Protein AF-A0A4P8RT48-F1 (afdb_monomer_lite)

Foldseek 3Di:
DVPVVLVVLQVVLVVLLVLLLQQLCVQLVVCCVVVVVSVVVVVCSVVPPPDDDDRDCSLVVLVVVLVVLVVVVVPDVVSVQVSVLSVQSSVCSVVVHDRPDPDSYSDDDDD

Radius of gyration: 14.49 Å; chains: 1; bounding box: 43×28×41 Å

Structure (mmCIF, N/CA/C/O backbone):
data_AF-A0A4P8RT48-F1
#
_entry.id   AF-A0A4P8RT48-F1
#
loop_
_atom_site.group_PDB
_atom_site.id
_atom_site.type_symbol
_atom_site.label_atom_id
_atom_site.label_alt_id
_atom_site.label_comp_id
_atom_site.label_asym_id
_atom_site.label_entity_id
_atom_site.label_seq_id
_atom_site.pdbx_PDB_ins_code
_atom_site.Cartn_x
_atom_site.Cartn_y
_atom_site.Cartn_z
_atom_site.occupancy
_atom_site.B_iso_or_equiv
_atom_site.auth_seq_id
_atom_site.auth_comp_id
_atom_site.auth_asym_id
_atom_site.auth_atom_id
_atom_site.pdbx_PDB_model_num
ATOM 1 N N . MET A 1 1 ? -25.331 9.357 21.384 1.00 57.66 1 MET A N 1
ATOM 2 C CA . MET A 1 1 ? -24.426 10.078 20.464 1.00 57.66 1 MET A CA 1
ATOM 3 C C . MET A 1 1 ? -23.114 9.333 20.210 1.00 57.66 1 MET A C 1
ATOM 5 O O . MET A 1 1 ? -22.870 8.994 19.070 1.00 57.66 1 MET A O 1
ATOM 9 N N . HIS A 1 2 ? -22.339 8.915 21.218 1.00 61.28 2 HIS A N 1
ATOM 10 C CA . HIS A 1 2 ? -20.984 8.349 21.009 1.00 61.28 2 HIS A CA 1
ATOM 11 C C . HIS A 1 2 ? -20.833 6.964 20.339 1.00 61.28 2 HIS A C 1
ATOM 13 O O . HIS A 1 2 ? -19.712 6.467 20.239 1.00 61.28 2 HIS A O 1
ATOM 19 N N . LYS A 1 3 ? -21.907 6.265 19.959 1.00 62.62 3 LYS A N 1
ATOM 20 C CA . LYS A 1 3 ? -21.793 4.945 19.297 1.00 62.62 3 LYS A CA 1
ATOM 21 C C . LYS A 1 3 ? -21.839 5.065 17.772 1.00 62.62 3 LYS A C 1
ATOM 23 O O . LYS A 1 3 ? -21.176 4.305 17.083 1.00 62.62 3 LYS A O 1
ATOM 28 N N . GLU A 1 4 ? -22.589 6.036 17.267 1.00 65.00 4 GLU A N 1
ATOM 29 C CA . GLU A 1 4 ? -22.835 6.234 15.836 1.00 65.00 4 GLU A CA 1
ATOM 30 C C . GLU A 1 4 ? -21.668 6.959 15.151 1.00 65.00 4 GLU A C 1
ATOM 32 O O . GLU A 1 4 ? -21.255 6.574 14.060 1.00 65.00 4 GLU A O 1
ATOM 37 N N . GLU A 1 5 ? -21.062 7.928 15.844 1.00 64.56 5 GLU A N 1
ATOM 38 C CA . GLU A 1 5 ? -19.833 8.614 15.414 1.00 64.56 5 GLU A CA 1
ATOM 39 C C . GLU A 1 5 ? -18.661 7.626 15.294 1.00 64.56 5 GLU A C 1
ATOM 41 O O . GLU A 1 5 ? -18.034 7.545 14.241 1.00 64.56 5 GLU A O 1
ATOM 46 N N . ARG A 1 6 ? -18.457 6.767 16.306 1.00 65.12 6 ARG A N 1
ATOM 47 C CA . ARG A 1 6 ? -17.404 5.734 16.282 1.00 65.12 6 ARG A CA 1
ATOM 48 C C . ARG A 1 6 ? -17.577 4.726 15.147 1.00 65.12 6 ARG A C 1
ATOM 50 O O . ARG A 1 6 ? -16.626 4.456 14.429 1.00 65.12 6 ARG A O 1
ATOM 57 N N . LEU A 1 7 ? -18.790 4.217 14.926 1.00 64.06 7 LEU A N 1
ATOM 58 C CA . LEU A 1 7 ? -19.059 3.309 13.800 1.00 64.06 7 LEU A CA 1
ATOM 59 C C . LEU A 1 7 ? -18.827 3.981 12.434 1.00 64.06 7 LEU A C 1
ATOM 61 O O . LEU A 1 7 ? -18.524 3.313 11.449 1.00 64.06 7 LEU A O 1
ATOM 65 N N . THR A 1 8 ? -18.983 5.303 12.352 1.00 69.81 8 THR A N 1
ATOM 66 C CA . THR A 1 8 ? -18.756 6.063 11.116 1.00 69.81 8 THR A CA 1
ATOM 67 C C . THR A 1 8 ? -17.263 6.256 10.849 1.00 69.81 8 THR A C 1
ATOM 69 O O . THR A 1 8 ? -16.802 5.994 9.737 1.00 69.81 8 THR A O 1
ATOM 72 N N . GLU A 1 9 ? -16.500 6.649 11.870 1.00 70.56 9 GLU A N 1
ATOM 73 C CA . GLU A 1 9 ? -15.040 6.802 11.804 1.00 70.56 9 GLU A CA 1
ATOM 74 C C . GLU A 1 9 ? -14.347 5.497 11.422 1.00 70.56 9 GLU A C 1
ATOM 76 O O . GLU A 1 9 ? -13.425 5.474 10.598 1.00 70.56 9 GLU A O 1
ATOM 81 N N . VAL A 1 10 ? -14.813 4.381 11.974 1.00 72.44 10 VAL A N 1
ATOM 82 C CA . VAL A 1 10 ? -14.145 3.121 11.711 1.00 72.44 10 VAL A CA 1
ATOM 83 C C . VAL A 1 10 ? -14.484 2.561 10.328 1.00 72.44 10 VAL A C 1
ATOM 85 O O . VAL A 1 10 ? -13.587 2.103 9.616 1.00 72.44 10 VAL A O 1
ATOM 88 N N . ARG A 1 11 ? -15.728 2.708 9.858 1.00 77.94 11 ARG A N 1
ATOM 89 C CA . ARG A 1 11 ? -16.066 2.430 8.451 1.00 77.94 11 ARG A CA 1
ATOM 90 C C . ARG A 1 11 ? -15.232 3.274 7.486 1.00 77.94 11 ARG A C 1
ATOM 92 O O . ARG A 1 11 ? -14.801 2.768 6.449 1.00 77.94 11 ARG A O 1
ATOM 99 N N . ALA A 1 12 ? -14.978 4.539 7.821 1.00 80.94 12 ALA A N 1
ATOM 100 C CA . ALA A 1 12 ? -14.115 5.407 7.023 1.00 80.94 12 ALA A CA 1
ATOM 101 C C . ALA A 1 12 ? -12.658 4.912 7.016 1.00 80.94 12 ALA A C 1
ATOM 103 O O . ALA A 1 12 ? -12.044 4.822 5.950 1.00 80.94 12 ALA A O 1
ATOM 104 N N . THR A 1 13 ? -12.132 4.519 8.177 1.00 85.06 13 THR A N 1
ATOM 105 C CA . THR A 1 13 ? -10.779 3.963 8.323 1.00 85.06 13 THR A CA 1
ATOM 106 C C . THR A 1 13 ? -10.612 2.669 7.530 1.00 85.06 13 THR A C 1
ATOM 108 O O . THR A 1 13 ? -9.662 2.549 6.757 1.00 85.06 13 THR A O 1
ATOM 111 N N .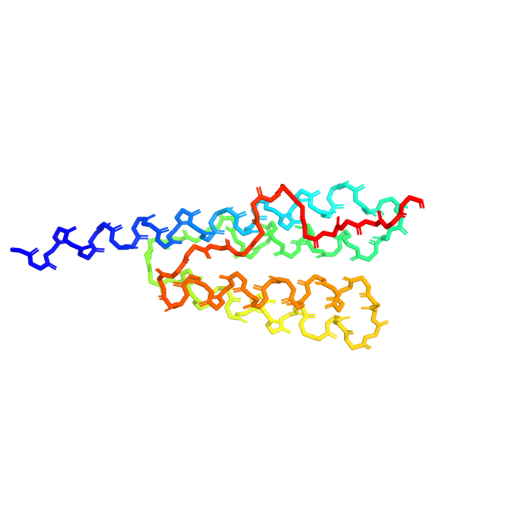 LYS A 1 14 ? -11.565 1.734 7.635 1.00 85.25 14 LYS A N 1
ATOM 112 C CA . LYS A 1 14 ? -11.563 0.476 6.873 1.00 85.25 14 LYS A CA 1
ATOM 113 C C . LYS A 1 14 ? -11.589 0.728 5.365 1.00 85.25 14 LYS A C 1
ATOM 115 O O . LYS A 1 14 ? -10.802 0.140 4.632 1.00 85.25 14 LYS A O 1
ATOM 120 N N . LYS A 1 15 ? -12.411 1.669 4.893 1.00 85.81 15 LYS A N 1
ATOM 121 C CA . LYS A 1 15 ? -12.451 2.035 3.468 1.00 85.81 15 LYS A CA 1
ATOM 122 C C . LYS A 1 15 ? -11.111 2.587 2.971 1.00 85.81 15 LYS A C 1
ATOM 124 O O . LYS A 1 15 ? -10.668 2.243 1.874 1.00 85.81 15 LYS A O 1
ATOM 129 N N . ARG A 1 16 ? -10.460 3.454 3.755 1.00 87.75 16 A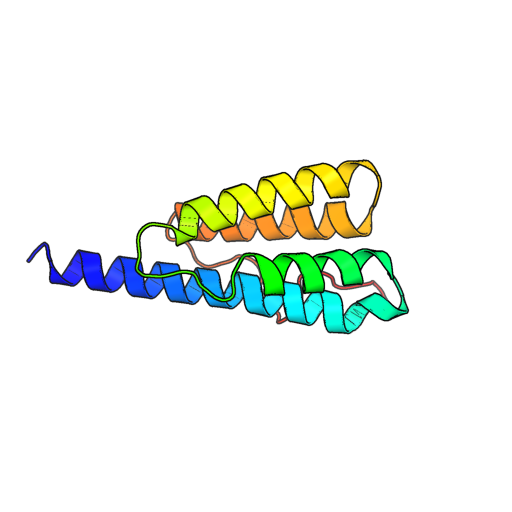RG A N 1
ATOM 130 C CA . ARG A 1 16 ? -9.126 3.983 3.420 1.00 87.75 16 ARG A CA 1
ATOM 131 C C . ARG A 1 16 ? -8.060 2.885 3.446 1.00 87.75 16 ARG A C 1
ATOM 133 O O . ARG A 1 16 ? -7.229 2.842 2.546 1.00 87.75 16 ARG A O 1
ATOM 140 N N . TYR A 1 17 ? -8.132 1.974 4.412 1.00 88.00 17 TYR A N 1
ATOM 141 C CA . TYR A 1 17 ? -7.305 0.773 4.466 1.00 88.00 17 TYR A CA 1
ATOM 142 C C . TYR A 1 17 ? -7.453 -0.069 3.187 1.00 88.00 17 TYR A C 1
ATOM 144 O O . TYR A 1 17 ? -6.463 -0.309 2.501 1.00 88.00 17 TYR A O 1
ATOM 152 N N . ASP A 1 18 ? -8.682 -0.419 2.798 1.00 86.94 18 ASP A N 1
ATOM 153 C CA . ASP A 1 18 ? -8.950 -1.220 1.594 1.00 86.94 18 ASP A CA 1
ATOM 154 C C . ASP A 1 18 ? -8.434 -0.524 0.326 1.00 86.94 18 ASP A C 1
ATOM 156 O O . ASP A 1 18 ? -7.909 -1.166 -0.581 1.00 86.94 18 ASP A O 1
ATOM 160 N N . THR A 1 19 ? -8.520 0.810 0.293 1.00 88.00 19 THR A N 1
ATOM 161 C CA . THR A 1 19 ? -7.999 1.631 -0.808 1.00 88.00 19 THR A CA 1
ATOM 162 C C . THR A 1 19 ? -6.476 1.521 -0.909 1.00 88.00 19 THR A C 1
ATOM 164 O O . THR A 1 19 ? -5.950 1.332 -2.003 1.00 88.00 19 THR A O 1
ATOM 167 N N . ILE A 1 20 ? -5.757 1.596 0.217 1.00 89.94 20 ILE A N 1
ATOM 168 C CA . ILE A 1 20 ? -4.295 1.436 0.267 1.00 89.94 20 ILE A CA 1
ATOM 169 C C . ILE A 1 20 ? -3.884 0.039 -0.218 1.00 89.94 20 ILE A C 1
ATOM 171 O O . ILE A 1 20 ? -2.995 -0.075 -1.065 1.00 89.94 20 ILE A O 1
ATOM 175 N N . ILE A 1 21 ? -4.555 -1.014 0.263 1.00 89.56 21 ILE A N 1
ATOM 176 C CA . ILE A 1 21 ? -4.266 -2.399 -0.139 1.00 89.56 21 ILE A CA 1
ATOM 177 C C . ILE A 1 21 ? -4.506 -2.596 -1.639 1.00 89.56 21 ILE A C 1
ATOM 179 O O . ILE A 1 21 ? -3.611 -3.064 -2.345 1.00 89.56 21 ILE A O 1
ATOM 183 N N . ALA A 1 22 ? -5.664 -2.171 -2.154 1.00 87.94 22 ALA A N 1
ATOM 184 C CA . ALA A 1 22 ? -5.979 -2.259 -3.579 1.00 87.94 22 ALA A CA 1
ATOM 185 C C . ALA A 1 22 ? -4.936 -1.529 -4.438 1.00 87.94 22 ALA A C 1
ATOM 187 O O . ALA A 1 22 ? -4.507 -2.028 -5.477 1.00 87.94 22 ALA A O 1
ATOM 188 N N . ARG A 1 23 ? -4.467 -0.367 -3.978 1.00 89.38 23 ARG A N 1
ATOM 189 C CA . ARG A 1 23 ? -3.474 0.427 -4.701 1.00 89.38 23 ARG A CA 1
ATOM 190 C C . ARG A 1 23 ? -2.094 -0.231 -4.724 1.00 89.38 23 ARG A C 1
ATOM 192 O O . ARG A 1 23 ? -1.396 -0.163 -5.740 1.00 89.38 23 ARG A O 1
ATOM 199 N N . LEU A 1 24 ? -1.687 -0.895 -3.642 1.00 90.38 24 LEU A N 1
ATOM 200 C CA . LEU A 1 24 ? -0.457 -1.693 -3.619 1.00 90.38 24 LEU A CA 1
ATOM 201 C C . LEU A 1 24 ? -0.547 -2.889 -4.569 1.00 90.38 24 LEU A C 1
ATOM 203 O O . LEU A 1 24 ? 0.377 -3.089 -5.360 1.00 90.38 24 LEU A O 1
ATOM 207 N N . LEU A 1 25 ? -1.667 -3.618 -4.551 1.00 89.56 25 LEU A N 1
ATOM 208 C CA . LEU A 1 25 ? -1.922 -4.733 -5.468 1.00 89.56 25 LEU A CA 1
ATOM 209 C C . LEU A 1 25 ? -1.881 -4.274 -6.930 1.00 89.56 25 LEU A C 1
ATOM 211 O O . LEU A 1 25 ? -1.155 -4.853 -7.734 1.00 89.56 25 LEU A O 1
ATOM 215 N N . ASN A 1 26 ? -2.560 -3.174 -7.264 1.00 89.81 26 ASN A N 1
ATOM 216 C CA . ASN A 1 26 ? -2.522 -2.593 -8.608 1.00 89.81 26 ASN A CA 1
ATOM 217 C C . ASN A 1 26 ? -1.104 -2.195 -9.027 1.00 89.81 26 ASN A C 1
ATOM 219 O O . ASN A 1 26 ? -0.698 -2.416 -10.170 1.00 89.81 26 ASN A O 1
ATOM 223 N N . THR A 1 27 ? -0.323 -1.629 -8.105 1.00 89.44 27 THR A N 1
ATOM 224 C CA . THR A 1 27 ? 1.064 -1.243 -8.385 1.00 89.44 27 THR A CA 1
ATOM 225 C C . THR A 1 27 ? 1.937 -2.464 -8.664 1.00 89.44 27 THR A C 1
ATOM 227 O O . THR A 1 27 ? 2.714 -2.455 -9.622 1.00 89.44 27 THR A O 1
ATOM 230 N N . ALA A 1 28 ? 1.795 -3.525 -7.866 1.00 90.06 28 ALA A N 1
ATOM 231 C CA . ALA A 1 28 ? 2.514 -4.773 -8.073 1.00 90.06 28 ALA A CA 1
ATOM 232 C C . ALA A 1 28 ? 2.114 -5.428 -9.403 1.00 90.06 28 ALA A C 1
ATOM 234 O O . ALA A 1 28 ? 2.986 -5.716 -10.222 1.00 90.06 28 ALA A O 1
ATOM 235 N N . ALA A 1 29 ? 0.814 -5.545 -9.682 1.00 89.62 29 ALA A N 1
ATOM 236 C CA . ALA A 1 29 ? 0.301 -6.115 -10.924 1.00 89.62 29 ALA A CA 1
ATOM 237 C C . ALA A 1 29 ? 0.797 -5.362 -12.170 1.00 89.62 29 ALA A C 1
ATOM 239 O O . ALA A 1 29 ? 1.167 -5.989 -13.163 1.00 89.62 29 ALA A O 1
ATOM 240 N N . THR A 1 30 ? 0.860 -4.029 -12.101 1.00 89.31 30 THR A N 1
ATOM 241 C CA . THR A 1 30 ? 1.294 -3.170 -13.214 1.00 89.31 30 THR A CA 1
ATOM 242 C C . THR A 1 30 ? 2.784 -3.320 -13.512 1.00 89.31 30 THR A C 1
ATOM 244 O O . THR A 1 30 ? 3.182 -3.372 -14.674 1.00 89.31 30 THR A O 1
ATOM 247 N N . TYR A 1 31 ? 3.626 -3.386 -12.477 1.00 88.19 31 TYR A N 1
ATOM 248 C CA . TYR A 1 31 ? 5.073 -3.265 -12.655 1.00 88.19 31 TYR A CA 1
ATOM 249 C C . TYR A 1 31 ? 5.875 -4.534 -12.367 1.00 88.19 31 TYR A C 1
ATOM 251 O O . TYR A 1 31 ? 7.081 -4.523 -12.603 1.00 88.19 31 TYR A O 1
ATOM 259 N N . LYS A 1 32 ? 5.269 -5.642 -11.924 1.00 88.62 32 LYS A N 1
ATOM 260 C CA . LYS A 1 32 ? 6.011 -6.881 -11.611 1.00 88.62 32 LYS A CA 1
ATOM 261 C C . LYS A 1 32 ? 6.802 -7.464 -12.780 1.00 88.62 32 LYS A C 1
ATOM 263 O O . LYS A 1 32 ? 7.821 -8.104 -12.556 1.00 88.62 32 LYS A O 1
ATOM 268 N N . ALA A 1 33 ? 6.385 -7.212 -14.022 1.00 88.06 33 ALA A N 1
ATOM 269 C CA . ALA A 1 33 ? 7.148 -7.618 -15.203 1.00 88.06 33 ALA A CA 1
ATOM 270 C C . ALA A 1 33 ? 8.487 -6.863 -15.337 1.00 88.06 33 ALA A C 1
ATOM 272 O O . ALA A 1 33 ? 9.450 -7.405 -15.869 1.00 88.06 33 ALA A O 1
ATOM 273 N N . ILE A 1 34 ? 8.544 -5.621 -14.846 1.00 88.06 34 ILE A N 1
ATOM 274 C CA . ILE A 1 34 ? 9.728 -4.747 -14.886 1.00 88.06 34 ILE A CA 1
ATOM 275 C C . ILE A 1 34 ? 10.529 -4.869 -13.581 1.00 88.06 34 ILE A C 1
ATOM 277 O O . ILE A 1 34 ? 11.758 -4.838 -13.588 1.00 88.06 34 ILE A O 1
ATOM 281 N N . PHE A 1 35 ? 9.830 -5.050 -12.461 1.00 86.75 35 PHE A N 1
ATOM 282 C CA . PHE A 1 35 ? 10.384 -5.210 -11.122 1.00 86.75 35 PHE A CA 1
ATOM 283 C C . PHE A 1 35 ? 9.866 -6.513 -10.502 1.00 86.75 35 PHE A C 1
ATOM 285 O O . PHE A 1 35 ? 8.906 -6.478 -9.726 1.00 86.75 35 PHE A O 1
ATOM 292 N N . PRO A 1 36 ? 10.493 -7.666 -10.806 1.00 86.94 36 PRO A N 1
ATOM 293 C CA . PRO A 1 36 ? 10.055 -8.980 -10.323 1.00 86.94 36 PRO A CA 1
ATOM 294 C C . PRO A 1 36 ? 9.902 -9.068 -8.804 1.00 86.94 36 PRO A C 1
ATOM 296 O O . PRO A 1 36 ? 9.053 -9.796 -8.298 1.00 86.94 36 PRO A O 1
ATOM 299 N N . GLN A 1 37 ? 10.679 -8.279 -8.065 1.00 83.56 37 GLN A N 1
ATOM 300 C CA . GLN A 1 37 ? 10.606 -8.183 -6.614 1.00 83.56 37 GLN A CA 1
ATOM 301 C C . GLN A 1 37 ? 9.233 -7.722 -6.091 1.00 83.56 37 GLN A C 1
ATOM 303 O O . GLN A 1 37 ? 8.890 -8.027 -4.954 1.00 83.56 37 GLN A O 1
ATOM 308 N N . LEU A 1 38 ? 8.414 -7.053 -6.913 1.00 87.25 38 LEU A N 1
ATOM 309 C CA . LEU A 1 38 ? 7.047 -6.674 -6.545 1.00 87.25 38 LEU A CA 1
ATOM 310 C C . LEU A 1 38 ? 6.102 -7.878 -6.434 1.00 87.25 38 LEU A C 1
ATOM 312 O O . LEU A 1 38 ? 5.088 -7.775 -5.751 1.00 87.25 38 LEU A O 1
ATOM 316 N N . ALA A 1 39 ? 6.437 -9.030 -7.025 1.00 86.12 39 ALA A N 1
ATOM 317 C CA . ALA A 1 39 ? 5.648 -10.252 -6.858 1.00 86.12 39 ALA A CA 1
ATOM 318 C C . ALA A 1 39 ? 5.605 -10.722 -5.390 1.00 86.12 39 ALA A C 1
ATOM 320 O O . ALA A 1 39 ? 4.608 -11.286 -4.949 1.00 86.12 39 ALA A O 1
ATOM 321 N N . ALA A 1 40 ? 6.651 -10.434 -4.604 1.00 81.31 40 ALA A N 1
ATOM 322 C CA . ALA A 1 40 ? 6.674 -10.746 -3.175 1.00 81.31 40 ALA A CA 1
ATOM 323 C C . ALA A 1 40 ? 5.644 -9.930 -2.371 1.00 81.31 40 ALA A C 1
ATOM 325 O O . ALA A 1 40 ? 5.211 -10.371 -1.309 1.00 81.31 40 ALA A O 1
ATOM 326 N N . ILE A 1 41 ? 5.231 -8.758 -2.873 1.00 83.44 41 ILE A N 1
ATOM 327 C CA . ILE A 1 41 ? 4.165 -7.957 -2.259 1.00 83.44 41 ILE A CA 1
ATOM 328 C C . ILE A 1 41 ? 2.819 -8.650 -2.445 1.00 83.44 41 ILE A C 1
ATOM 330 O O . ILE A 1 41 ? 2.074 -8.737 -1.481 1.00 83.44 41 ILE A O 1
ATOM 334 N N . GLU A 1 42 ? 2.508 -9.135 -3.654 1.00 82.44 42 GLU A N 1
ATOM 335 C CA . GLU A 1 42 ? 1.226 -9.808 -3.934 1.00 82.44 42 GLU A CA 1
ATOM 336 C C . GLU A 1 42 ? 1.025 -10.982 -2.968 1.00 82.44 42 GLU A C 1
ATOM 338 O O . GLU A 1 42 ? 0.009 -11.053 -2.286 1.00 82.44 42 GLU A O 1
ATOM 343 N N . VAL A 1 43 ? 2.054 -11.823 -2.810 1.00 82.00 43 VAL A N 1
ATOM 344 C CA . VAL A 1 43 ? 2.022 -12.967 -1.886 1.00 82.00 43 VAL A CA 1
ATOM 345 C C . VAL A 1 43 ? 1.835 -12.526 -0.434 1.00 82.00 43 VAL A C 1
ATOM 347 O O . VAL A 1 43 ? 1.003 -13.090 0.271 1.00 82.00 43 VAL A O 1
ATOM 350 N N . PHE A 1 44 ? 2.592 -11.520 0.016 1.00 83.19 44 PHE A N 1
ATOM 351 C CA . PHE A 1 44 ? 2.470 -10.999 1.379 1.00 83.19 44 PHE A CA 1
ATOM 352 C C . PHE A 1 44 ? 1.082 -10.407 1.640 1.00 83.19 44 PHE A C 1
ATOM 354 O O . PHE A 1 44 ? 0.531 -10.570 2.731 1.00 83.19 44 PHE A O 1
ATOM 361 N N . LEU A 1 45 ? 0.512 -9.721 0.646 1.00 82.75 45 LEU A N 1
ATOM 362 C CA . LEU A 1 45 ? -0.787 -9.087 0.783 1.00 82.75 45 LEU A CA 1
ATOM 363 C C . LEU A 1 45 ? -1.917 -10.119 0.845 1.00 82.75 45 LEU A C 1
ATOM 365 O O . LEU A 1 45 ? -2.752 -10.045 1.748 1.00 82.75 45 LEU A O 1
ATOM 369 N N . ASP A 1 46 ? -1.876 -11.118 -0.037 1.00 79.25 46 ASP A N 1
ATOM 370 C CA . ASP A 1 46 ? -2.841 -12.219 -0.073 1.00 79.25 46 ASP A CA 1
ATOM 371 C C . ASP A 1 46 ? -2.792 -13.084 1.200 1.00 79.25 46 ASP A C 1
ATOM 373 O O . ASP A 1 46 ? -3.824 -13.576 1.660 1.00 79.25 46 ASP A O 1
ATOM 377 N N . SER A 1 47 ? -1.618 -13.268 1.815 1.00 72.94 47 SER A N 1
ATOM 378 C CA . SER A 1 47 ? -1.498 -14.069 3.041 1.00 72.94 47 SER A CA 1
ATOM 379 C C . SER A 1 47 ? -1.919 -13.326 4.308 1.00 72.94 47 SER A C 1
ATOM 381 O O . SER A 1 47 ? -2.357 -13.952 5.268 1.00 72.94 47 SER A O 1
ATOM 383 N N . THR A 1 48 ? -1.728 -12.006 4.344 1.00 70.25 48 THR A N 1
ATOM 384 C CA . THR A 1 48 ? -1.757 -11.233 5.600 1.00 70.25 48 THR 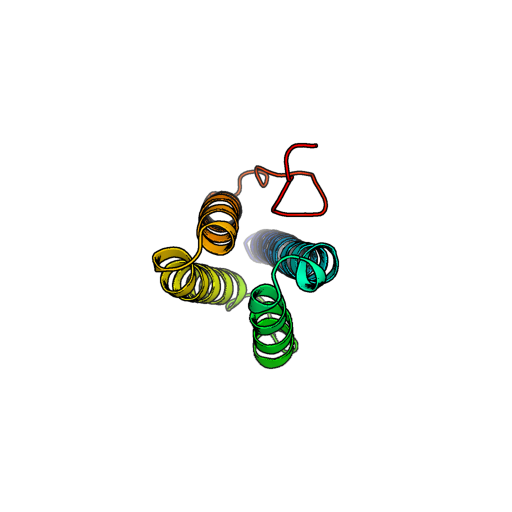A CA 1
ATOM 385 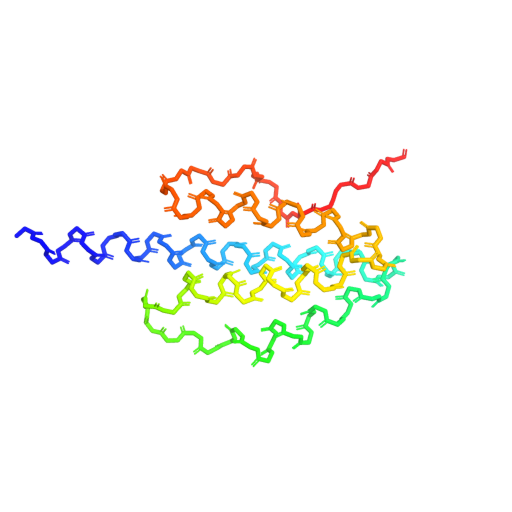C C . THR A 1 48 ? -3.031 -10.411 5.760 1.00 70.25 48 THR A C 1
ATOM 387 O O . THR A 1 48 ? -3.412 -10.083 6.883 1.00 70.25 48 THR A O 1
ATOM 390 N N . TYR A 1 49 ? -3.701 -10.069 4.656 1.00 71.06 49 TYR A N 1
ATOM 391 C CA . TYR A 1 49 ? -4.742 -9.038 4.673 1.00 71.06 49 TYR A CA 1
ATOM 392 C C . TYR A 1 49 ? -6.098 -9.469 4.102 1.00 71.06 49 TYR A C 1
ATOM 394 O O . TYR A 1 49 ? -7.050 -8.690 4.143 1.00 71.06 49 TYR A O 1
ATOM 402 N N . THR A 1 50 ? -6.232 -10.722 3.665 1.00 60.91 50 THR A N 1
ATOM 403 C CA . THR A 1 50 ? -7.499 -11.298 3.174 1.00 60.91 50 THR A CA 1
ATOM 404 C C . THR A 1 50 ? -8.519 -11.553 4.300 1.00 60.91 50 THR A C 1
ATOM 406 O O . THR A 1 50 ? -9.704 -11.730 4.031 1.00 60.91 50 THR A O 1
ATOM 409 N N . GLU A 1 51 ? -8.098 -11.497 5.572 1.00 56.81 51 GLU A N 1
ATOM 410 C CA . GLU A 1 51 ? -8.922 -11.840 6.747 1.00 56.81 51 GLU A CA 1
ATOM 411 C C . GLU A 1 51 ? -8.949 -10.756 7.842 1.00 56.81 51 GLU A C 1
ATOM 413 O O . GLU A 1 51 ? -9.117 -11.060 9.023 1.00 56.81 51 GLU A O 1
ATOM 418 N N . VAL A 1 52 ? -8.790 -9.471 7.501 1.00 61.47 52 VAL A N 1
ATOM 419 C CA . VAL A 1 52 ? -8.917 -8.408 8.518 1.00 61.47 52 VAL A CA 1
ATOM 420 C C . VAL A 1 52 ? -10.382 -8.276 8.961 1.00 61.47 52 VAL A C 1
ATOM 422 O O . VAL A 1 52 ? -11.184 -7.594 8.316 1.00 61.47 52 VAL A O 1
ATOM 425 N N . GLY A 1 53 ? -10.719 -8.956 10.063 1.00 57.62 53 GLY A N 1
ATOM 426 C CA . GLY A 1 53 ? -11.957 -8.793 10.828 1.00 57.62 53 GLY A CA 1
ATOM 427 C C . GLY A 1 53 ? -12.034 -7.432 11.532 1.00 57.62 53 GLY A C 1
ATOM 428 O O . GLY A 1 53 ? -11.030 -6.739 11.662 1.00 57.62 53 GLY A O 1
ATOM 429 N N . GLU A 1 54 ? -13.253 -7.043 11.925 1.00 57.69 54 GLU A N 1
ATOM 430 C CA . GLU A 1 54 ? -13.673 -5.699 12.361 1.00 57.69 54 GLU A CA 1
ATOM 431 C C . GLU A 1 54 ? -12.598 -4.752 12.944 1.00 57.69 54 GLU A C 1
ATOM 433 O O . GLU A 1 54 ? -11.925 -5.043 13.928 1.00 57.69 54 GLU A O 1
ATOM 438 N N . GLU A 1 55 ? -12.599 -3.538 12.376 1.00 54.56 55 GLU A N 1
ATOM 439 C CA . GLU A 1 55 ? -12.469 -2.221 13.023 1.00 54.56 55 GLU A CA 1
ATOM 440 C C . GLU A 1 55 ? -11.162 -1.856 13.760 1.00 54.56 55 GLU A C 1
ATOM 442 O O . GLU A 1 55 ? -10.635 -0.766 13.536 1.00 54.56 55 GLU A O 1
ATOM 447 N N . VAL A 1 56 ? -10.595 -2.724 14.597 1.00 56.38 56 VAL A N 1
ATOM 448 C CA . VAL A 1 56 ? -9.508 -2.360 15.530 1.00 56.38 56 VAL A CA 1
ATOM 449 C C . VAL A 1 56 ? -8.108 -2.655 14.974 1.00 56.38 56 VAL A C 1
ATOM 451 O O . VAL A 1 56 ? -7.130 -2.073 15.435 1.00 56.38 56 VAL A O 1
ATOM 454 N N . ASP A 1 57 ? -7.993 -3.469 13.925 1.00 76.31 57 ASP A N 1
ATOM 455 C CA . ASP A 1 57 ? -6.687 -3.914 13.414 1.00 76.31 57 ASP A CA 1
ATOM 456 C C . ASP A 1 57 ? -6.184 -3.111 12.194 1.00 76.31 57 ASP A C 1
ATOM 458 O O . ASP A 1 57 ? -5.018 -3.180 11.833 1.00 76.31 57 ASP A O 1
ATOM 462 N N . CYS A 1 58 ? -7.012 -2.276 11.553 1.00 85.44 58 CYS A N 1
ATOM 463 C CA . CYS A 1 58 ? -6.626 -1.628 10.286 1.00 85.44 58 CYS A CA 1
ATOM 464 C C . CYS A 1 58 ? -5.387 -0.721 10.404 1.00 85.44 58 CYS A C 1
ATOM 466 O O . CYS A 1 58 ? -4.508 -0.774 9.549 1.00 85.44 58 CYS A O 1
ATOM 468 N N . LEU A 1 59 ? -5.294 0.112 11.447 1.00 86.94 59 LEU A N 1
ATOM 469 C CA . LEU A 1 59 ? -4.139 1.003 11.628 1.00 86.94 59 LEU A CA 1
ATOM 470 C C . LEU A 1 59 ? -2.869 0.236 12.010 1.00 86.94 59 LEU A C 1
ATOM 472 O O . LEU A 1 59 ? -1.796 0.564 11.513 1.00 86.94 59 LEU A O 1
ATOM 476 N N . VAL A 1 60 ? -3.001 -0.800 12.841 1.00 87.50 60 VAL A N 1
ATOM 477 C CA . VAL A 1 60 ? -1.888 -1.684 13.223 1.00 87.50 60 VAL A CA 1
ATOM 478 C C . VAL A 1 60 ? -1.354 -2.403 11.988 1.00 87.50 60 VAL A C 1
ATOM 480 O O . VAL A 1 60 ? -0.161 -2.365 11.710 1.00 87.50 60 VAL A O 1
ATOM 483 N N . LYS A 1 61 ? -2.254 -2.951 11.172 1.00 87.31 61 LYS A N 1
ATOM 484 C CA . LYS A 1 61 ? -1.950 -3.593 9.892 1.00 87.31 61 LYS A CA 1
ATOM 485 C C . LYS A 1 61 ? -1.239 -2.667 8.908 1.00 87.31 61 LYS A C 1
ATOM 487 O O . LYS A 1 61 ? -0.341 -3.121 8.199 1.00 87.31 61 LYS A O 1
ATOM 492 N N . LEU A 1 62 ? -1.610 -1.386 8.865 1.00 89.69 62 LEU A N 1
ATOM 493 C CA . LEU A 1 62 ? -0.911 -0.379 8.058 1.00 89.69 62 LEU A CA 1
ATOM 494 C C . LEU A 1 62 ? 0.484 -0.059 8.602 1.00 89.69 62 LEU A C 1
ATOM 496 O O . LEU A 1 62 ? 1.398 0.164 7.813 1.00 89.69 62 LEU A O 1
ATOM 500 N N . ASP A 1 63 ? 0.670 -0.064 9.920 1.00 90.50 63 ASP A N 1
ATOM 501 C CA . ASP A 1 63 ? 1.991 0.110 10.526 1.00 90.50 63 ASP A CA 1
ATOM 502 C C . ASP A 1 63 ? 2.913 -1.082 10.264 1.00 90.50 63 ASP A C 1
ATOM 504 O O . ASP A 1 63 ? 4.064 -0.888 9.873 1.00 90.50 63 ASP A O 1
ATOM 508 N N . GLU A 1 64 ? 2.401 -2.308 10.386 1.00 89.69 64 GLU A N 1
ATOM 509 C CA . GLU A 1 64 ? 3.118 -3.529 9.996 1.00 89.69 64 GLU A CA 1
ATOM 510 C C . GLU A 1 64 ? 3.542 -3.476 8.523 1.00 89.69 64 GLU A C 1
ATOM 512 O O . GLU A 1 64 ? 4.675 -3.816 8.178 1.00 89.69 64 GLU A O 1
ATOM 517 N N . LEU A 1 65 ? 2.658 -2.978 7.654 1.00 90.06 65 LEU A N 1
ATOM 518 C CA . LEU A 1 65 ? 2.942 -2.807 6.235 1.00 90.06 65 LEU A CA 1
ATOM 519 C C . LEU A 1 65 ? 4.066 -1.791 6.009 1.00 90.06 65 LEU A C 1
ATOM 521 O O . LEU A 1 65 ? 5.001 -2.066 5.261 1.00 90.06 65 LEU A O 1
ATOM 525 N N . CYS A 1 66 ? 4.019 -0.638 6.679 1.00 91.94 66 CYS A N 1
ATOM 526 C CA . CYS A 1 66 ? 5.091 0.354 6.616 1.00 91.94 66 CYS A CA 1
ATOM 527 C C . CYS A 1 66 ? 6.438 -0.240 7.046 1.00 91.94 66 CYS A C 1
ATOM 529 O O . CYS A 1 66 ? 7.429 -0.023 6.351 1.00 91.94 66 CYS A O 1
ATOM 531 N N . LEU A 1 67 ? 6.479 -1.019 8.131 1.00 91.50 67 LEU A N 1
ATOM 532 C CA . LEU A 1 67 ? 7.701 -1.683 8.597 1.00 91.50 67 LEU A CA 1
ATOM 533 C C . LEU A 1 67 ? 8.231 -2.691 7.569 1.00 91.50 67 LEU A C 1
ATOM 535 O O . LEU A 1 67 ? 9.410 -2.654 7.224 1.00 91.50 67 LEU A O 1
ATOM 539 N N . TYR A 1 68 ? 7.359 -3.527 7.004 1.00 89.56 68 TYR A N 1
ATOM 540 C CA . TYR A 1 68 ? 7.740 -4.469 5.950 1.00 89.56 68 TYR A CA 1
ATOM 541 C C . TYR A 1 68 ? 8.340 -3.751 4.730 1.00 89.56 68 TYR A C 1
ATOM 543 O O . TYR A 1 68 ? 9.423 -4.087 4.248 1.00 89.56 68 TYR A O 1
ATOM 551 N N . PHE A 1 69 ? 7.681 -2.694 4.250 1.00 90.06 69 PHE A N 1
ATOM 552 C CA . PHE A 1 69 ? 8.185 -1.904 3.127 1.00 90.06 69 PHE A CA 1
ATOM 553 C C . PHE A 1 69 ? 9.465 -1.133 3.466 1.00 90.06 69 PHE A C 1
ATOM 555 O O . PHE A 1 69 ? 10.307 -0.945 2.584 1.00 90.06 69 PHE A O 1
ATOM 562 N N . GLN A 1 70 ? 9.650 -0.721 4.721 1.00 92.88 70 GLN A N 1
ATOM 563 C CA . GLN A 1 70 ? 10.885 -0.102 5.189 1.00 92.88 70 GLN A CA 1
ATOM 564 C C . GLN A 1 70 ? 12.065 -1.062 5.025 1.00 92.88 70 GLN A C 1
ATOM 566 O O . GLN A 1 70 ? 13.087 -0.663 4.463 1.00 92.88 70 GLN A O 1
ATOM 571 N N . GLU A 1 71 ? 11.925 -2.321 5.442 1.00 90.69 71 GLU A N 1
ATOM 572 C CA . GLU A 1 71 ? 12.975 -3.337 5.297 1.00 90.69 71 GLU A CA 1
ATOM 573 C C . GLU A 1 71 ? 13.354 -3.553 3.824 1.00 90.69 71 GLU A C 1
ATOM 575 O O . GLU A 1 71 ? 14.535 -3.541 3.463 1.00 90.69 71 GLU A O 1
ATOM 580 N N . LEU A 1 72 ? 12.355 -3.643 2.940 1.00 88.31 72 LEU A N 1
ATOM 581 C CA . LEU A 1 72 ? 12.575 -3.801 1.499 1.00 88.31 72 LEU A CA 1
ATOM 582 C C . LEU A 1 72 ? 13.181 -2.547 0.842 1.00 88.31 72 LEU A C 1
ATOM 584 O O . LEU A 1 72 ? 13.931 -2.645 -0.136 1.00 88.31 72 LEU A O 1
ATOM 588 N N . SER A 1 73 ? 12.890 -1.358 1.377 1.00 89.94 73 SER A N 1
ATOM 589 C CA . SER A 1 73 ? 13.346 -0.074 0.826 1.00 89.94 73 SER A CA 1
ATOM 590 C C . SER A 1 73 ? 14.857 0.149 0.908 1.00 89.94 73 SER A C 1
ATOM 592 O O . SER A 1 73 ? 15.420 0.924 0.121 1.00 89.94 73 SER A O 1
ATOM 594 N N . VAL A 1 74 ? 15.525 -0.529 1.847 1.00 87.75 74 VAL A N 1
ATOM 595 C CA . VAL A 1 74 ? 16.967 -0.381 2.081 1.00 87.75 74 VAL A CA 1
ATOM 596 C C . VAL A 1 74 ? 17.742 -0.753 0.819 1.00 87.75 74 VAL A C 1
ATOM 598 O O . VAL A 1 74 ? 18.606 0.001 0.372 1.00 87.75 74 VAL A O 1
ATOM 601 N N . ASN A 1 75 ? 17.357 -1.858 0.180 1.00 81.44 75 ASN A N 1
ATOM 602 C CA . ASN A 1 75 ? 18.125 -2.468 -0.905 1.00 81.44 75 ASN A CA 1
ATOM 603 C C . ASN A 1 75 ? 17.530 -2.238 -2.297 1.00 81.44 75 ASN A C 1
ATOM 605 O O . ASN A 1 75 ? 18.089 -2.698 -3.290 1.00 81.44 75 ASN A O 1
ATOM 609 N N . CYS A 1 76 ? 16.397 -1.541 -2.403 1.00 83.50 76 CYS A N 1
ATOM 610 C CA . CYS A 1 76 ? 15.691 -1.440 -3.669 1.00 83.50 76 CYS A CA 1
ATOM 611 C C . CYS A 1 76 ? 14.998 -0.091 -3.848 1.00 83.50 76 CYS A C 1
ATOM 613 O O . CYS A 1 76 ? 14.130 0.303 -3.068 1.00 83.50 76 CYS A O 1
ATOM 615 N N . TYR A 1 77 ? 15.359 0.613 -4.923 1.00 85.56 77 TYR A N 1
ATOM 616 C CA . TYR A 1 77 ? 14.847 1.958 -5.183 1.00 85.56 77 TYR A CA 1
ATOM 617 C C . TYR A 1 77 ? 13.320 1.971 -5.363 1.00 85.56 77 TYR A C 1
ATOM 619 O O . TYR A 1 77 ? 12.655 2.874 -4.864 1.00 85.56 77 TYR A O 1
ATOM 627 N N . ILE A 1 78 ? 12.755 0.944 -6.009 1.00 86.31 78 ILE A N 1
ATOM 628 C CA . ILE A 1 78 ? 11.311 0.851 -6.248 1.00 86.31 78 ILE A CA 1
ATOM 629 C C . ILE A 1 78 ? 10.548 0.735 -4.924 1.00 86.31 78 ILE A C 1
ATOM 631 O O . ILE A 1 78 ? 9.560 1.434 -4.708 1.00 86.31 78 ILE A O 1
ATOM 635 N N . PHE A 1 79 ? 11.077 -0.060 -3.990 1.00 89.25 79 PHE A N 1
ATOM 636 C CA . PHE A 1 79 ? 10.522 -0.207 -2.651 1.00 89.25 79 PHE A CA 1
ATOM 637 C C . PHE A 1 79 ? 10.704 1.048 -1.809 1.00 89.25 79 PHE A C 1
ATOM 639 O O . PHE A 1 79 ? 9.850 1.348 -0.988 1.00 89.25 79 PHE A O 1
ATOM 646 N N . ARG A 1 80 ? 11.755 1.835 -2.050 1.00 89.81 80 ARG A N 1
ATOM 647 C CA . ARG A 1 80 ? 11.923 3.147 -1.418 1.00 89.81 80 ARG A CA 1
ATOM 648 C C . ARG A 1 80 ? 10.847 4.140 -1.836 1.00 89.81 80 ARG A C 1
ATOM 650 O O . ARG A 1 80 ? 10.311 4.833 -0.977 1.00 89.81 80 ARG A O 1
ATOM 657 N N . HIS A 1 81 ? 10.493 4.173 -3.120 1.00 87.62 81 HIS A N 1
ATOM 658 C CA . HIS A 1 81 ? 9.378 4.995 -3.597 1.00 87.62 81 HIS A CA 1
ATOM 659 C C . HIS A 1 81 ? 8.030 4.502 -3.058 1.00 87.62 81 HIS A C 1
ATOM 661 O O . HIS A 1 81 ? 7.232 5.316 -2.595 1.00 87.62 81 HIS A O 1
ATOM 667 N N . LEU A 1 82 ? 7.800 3.184 -3.061 1.00 89.31 82 LEU A N 1
ATOM 668 C CA . LEU A 1 82 ? 6.599 2.580 -2.472 1.00 89.31 82 LEU A CA 1
ATOM 669 C C . LEU A 1 82 ? 6.463 2.926 -0.992 1.00 89.31 82 LEU A C 1
ATOM 671 O O . LEU A 1 82 ? 5.435 3.459 -0.596 1.00 89.31 82 LEU A O 1
ATOM 675 N N . TYR A 1 83 ? 7.510 2.679 -0.205 1.00 91.81 83 TYR A N 1
ATOM 676 C CA . TYR A 1 83 ? 7.549 2.956 1.227 1.00 91.81 83 TYR A CA 1
ATOM 677 C C . TYR A 1 83 ? 7.254 4.426 1.529 1.00 91.81 83 TYR A C 1
ATOM 679 O O . TYR A 1 83 ? 6.393 4.724 2.351 1.00 91.81 83 TYR A O 1
ATOM 687 N N . HIS A 1 84 ? 7.916 5.352 0.828 1.00 90.06 84 HIS A N 1
ATOM 688 C CA . HIS A 1 84 ? 7.699 6.781 1.038 1.00 90.06 84 HIS A CA 1
ATOM 689 C C . HIS A 1 84 ? 6.235 7.175 0.808 1.00 90.06 84 HIS A C 1
ATOM 691 O O . HIS A 1 84 ? 5.616 7.800 1.668 1.00 90.06 84 HIS A O 1
ATOM 697 N N . ASN A 1 85 ? 5.666 6.763 -0.325 1.00 89.56 85 ASN A N 1
ATOM 698 C CA . ASN A 1 85 ? 4.294 7.110 -0.676 1.00 89.56 85 ASN A CA 1
ATOM 699 C C . ASN A 1 85 ? 3.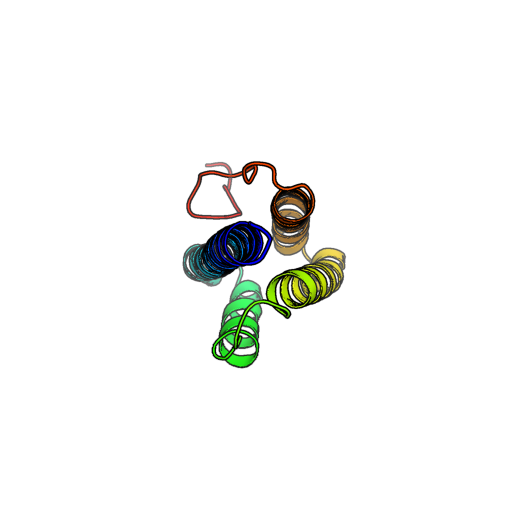266 6.388 0.215 1.00 89.56 85 ASN A C 1
ATOM 701 O O . ASN A 1 85 ? 2.228 6.966 0.532 1.00 89.56 85 ASN A O 1
ATOM 705 N N . LEU A 1 86 ? 3.552 5.156 0.646 1.00 91.44 86 LEU A N 1
ATOM 706 C CA . LEU A 1 86 ? 2.732 4.411 1.602 1.00 91.44 86 LEU A CA 1
ATOM 707 C C . LEU A 1 86 ? 2.680 5.126 2.956 1.00 91.44 86 LEU A C 1
ATOM 709 O O . LEU A 1 86 ? 1.590 5.374 3.465 1.00 91.44 86 LEU A O 1
ATOM 713 N N . CYS A 1 87 ? 3.830 5.524 3.505 1.00 91.56 87 CYS A N 1
ATOM 714 C CA . CYS A 1 87 ? 3.900 6.247 4.776 1.00 91.56 87 CYS A CA 1
ATOM 715 C C . CYS A 1 87 ? 3.098 7.550 4.763 1.00 91.56 87 CYS A C 1
ATOM 717 O O . CYS A 1 87 ? 2.502 7.908 5.779 1.00 91.56 87 CYS A O 1
ATOM 719 N N . ILE A 1 88 ? 3.055 8.249 3.624 1.00 90.25 88 ILE A N 1
ATOM 720 C CA . ILE A 1 88 ? 2.240 9.457 3.479 1.00 90.25 88 ILE A CA 1
ATOM 721 C C . ILE A 1 88 ? 0.749 9.125 3.619 1.00 90.25 88 ILE A C 1
ATOM 723 O O . ILE A 1 88 ? 0.059 9.786 4.394 1.00 90.25 88 ILE A O 1
ATOM 727 N N . ASP A 1 89 ? 0.240 8.102 2.925 1.00 90.44 89 ASP A N 1
ATOM 728 C CA . ASP A 1 89 ? -1.179 7.745 3.041 1.00 90.44 89 ASP A CA 1
ATOM 729 C C . ASP A 1 89 ? -1.522 7.186 4.417 1.00 90.44 89 ASP A C 1
ATOM 731 O O . ASP A 1 89 ? -2.552 7.553 4.970 1.00 90.44 89 ASP A O 1
ATOM 735 N N . VAL A 1 90 ? -0.668 6.342 5.001 1.00 91.19 90 VAL A N 1
ATOM 736 C CA . VAL A 1 90 ? -0.874 5.831 6.365 1.00 91.19 90 VAL A CA 1
ATOM 737 C C . VAL A 1 90 ? -0.897 6.985 7.365 1.00 91.19 90 VAL A C 1
ATOM 739 O O . VAL A 1 90 ? -1.774 7.039 8.227 1.00 91.19 90 VAL A O 1
ATOM 742 N N . GLY A 1 91 ? 0.004 7.958 7.208 1.00 90.50 91 GLY A N 1
ATOM 743 C CA . GLY A 1 91 ? -0.028 9.210 7.955 1.00 90.50 91 GLY A CA 1
ATOM 744 C C . GLY A 1 91 ? -1.341 9.969 7.760 1.00 90.50 91 GLY A C 1
ATOM 745 O O . GLY A 1 91 ? -1.904 10.461 8.735 1.00 90.50 91 GLY A O 1
ATOM 746 N N . ALA A 1 92 ? -1.876 10.023 6.541 1.00 89.25 92 ALA A N 1
ATOM 747 C CA . ALA A 1 92 ? -3.158 10.665 6.274 1.00 89.25 92 ALA A CA 1
ATOM 748 C C . ALA A 1 92 ? -4.330 9.942 6.957 1.00 89.25 92 ALA A C 1
ATOM 750 O O . ALA A 1 92 ? -5.152 10.583 7.608 1.00 89.25 92 ALA A O 1
ATOM 751 N N . VAL A 1 93 ? -4.368 8.603 6.915 1.00 89.12 93 VAL A N 1
ATOM 752 C CA . VAL A 1 93 ? -5.384 7.818 7.639 1.00 89.12 93 VAL A CA 1
ATOM 753 C C . VAL A 1 93 ? -5.314 8.095 9.143 1.00 89.12 93 VAL A C 1
ATOM 755 O O . VAL A 1 93 ? -6.347 8.357 9.752 1.00 89.12 93 VAL A O 1
ATOM 758 N N . LYS A 1 94 ? -4.109 8.108 9.728 1.00 89.06 94 LYS A N 1
ATOM 759 C CA . LYS A 1 94 ? -3.889 8.365 11.163 1.00 89.06 94 LYS A CA 1
ATOM 760 C C . LYS A 1 94 ? -4.313 9.758 11.623 1.00 89.06 94 LYS A C 1
ATOM 762 O O . LYS A 1 94 ? -4.740 9.910 12.761 1.00 89.06 94 LYS A O 1
ATOM 767 N N . ASN A 1 95 ? -4.168 10.763 10.763 1.00 88.62 95 ASN A N 1
ATOM 768 C CA . ASN A 1 95 ? -4.499 12.156 11.077 1.00 88.62 95 ASN A CA 1
ATOM 769 C C . ASN A 1 95 ? -5.911 12.557 10.620 1.00 88.62 95 ASN A C 1
ATOM 771 O O . ASN A 1 95 ? -6.247 13.737 10.640 1.00 88.62 95 ASN A O 1
ATOM 775 N N . ASP A 1 96 ? -6.708 11.589 10.164 1.00 85.19 96 ASP A N 1
ATOM 776 C CA . ASP A 1 96 ? -7.999 11.795 9.510 1.00 85.19 96 ASP A CA 1
ATOM 777 C C . ASP A 1 96 ? -7.981 12.832 8.365 1.00 85.19 96 ASP A C 1
ATOM 779 O O . ASP A 1 96 ? -8.934 13.573 8.125 1.00 85.19 96 ASP A O 1
ATOM 783 N N . THR A 1 97 ? -6.886 12.878 7.607 1.00 86.38 97 THR A N 1
ATOM 784 C CA . THR A 1 97 ? -6.767 13.729 6.422 1.00 86.38 97 THR A CA 1
ATOM 785 C C . THR A 1 97 ? -6.961 12.917 5.136 1.00 86.38 97 THR A C 1
ATOM 787 O O . THR A 1 97 ? -6.852 11.685 5.133 1.00 86.38 97 THR A O 1
ATOM 790 N N . PRO A 1 98 ? -7.310 13.568 4.011 1.00 77.38 98 PRO A N 1
ATOM 791 C CA . PRO A 1 98 ? -7.385 12.889 2.723 1.00 77.38 98 PRO A CA 1
ATOM 792 C C . PRO A 1 98 ? -6.029 12.267 2.334 1.00 77.38 98 PRO A C 1
ATOM 794 O O . PRO A 1 98 ? -5.002 12.932 2.495 1.00 77.38 98 PRO A O 1
ATOM 797 N N . PRO A 1 99 ? -6.005 11.033 1.789 1.00 72.38 99 PRO A N 1
ATOM 798 C CA . PRO A 1 99 ? -4.793 10.435 1.232 1.00 72.38 99 PRO A CA 1
ATOM 799 C C . PRO A 1 99 ? -4.171 11.325 0.152 1.00 72.38 99 PRO A C 1
ATOM 801 O O . PRO A 1 99 ? -4.879 11.986 -0.610 1.00 72.38 99 PRO A O 1
ATOM 804 N N . PHE A 1 100 ? -2.841 11.333 0.080 1.00 64.94 100 PHE A N 1
ATOM 805 C CA . PHE A 1 100 ? -2.095 12.285 -0.747 1.00 64.94 100 PHE A CA 1
ATOM 806 C C . PHE A 1 100 ? -2.103 11.912 -2.234 1.00 64.94 100 PHE A C 1
ATOM 808 O O . PHE A 1 100 ? -2.044 12.791 -3.091 1.00 64.94 100 PHE A O 1
ATOM 815 N N . ASN A 1 101 ? -2.198 10.618 -2.556 1.00 61.00 101 ASN A N 1
ATOM 816 C CA . ASN A 1 101 ? -2.227 10.138 -3.937 1.00 61.00 101 ASN A CA 1
ATOM 817 C C . ASN A 1 101 ? -3.638 9.665 -4.318 1.00 61.00 101 ASN A C 1
ATOM 819 O O . ASN A 1 101 ? -4.129 8.667 -3.797 1.00 61.00 101 ASN A O 1
ATOM 823 N N . LEU A 1 102 ? -4.280 10.374 -5.248 1.00 59.69 102 LEU A N 1
ATOM 824 C CA . LEU A 1 102 ? -5.598 10.013 -5.795 1.00 59.69 102 LEU A CA 1
ATOM 825 C C . LEU A 1 102 ? -5.517 9.064 -7.006 1.00 59.69 102 LEU A C 1
ATOM 827 O O . LEU A 1 102 ? -6.545 8.739 -7.589 1.00 59.69 102 LEU A O 1
ATOM 831 N N . GLY A 1 103 ? -4.313 8.665 -7.424 1.00 71.06 103 GLY A N 1
ATOM 832 C CA . GLY A 1 103 ? -4.129 7.695 -8.505 1.00 71.06 103 GLY A CA 1
ATOM 833 C C . GLY A 1 103 ? -4.332 6.249 -8.049 1.00 71.06 103 GLY A C 1
ATOM 834 O O . GLY A 1 103 ? -4.340 5.962 -6.856 1.00 71.06 103 GLY A O 1
ATOM 835 N N . ASP A 1 104 ? -4.414 5.327 -9.009 1.00 80.12 104 ASP A N 1
ATOM 836 C CA . ASP A 1 104 ? -4.607 3.889 -8.751 1.00 80.12 104 ASP A CA 1
ATOM 837 C C . ASP A 1 104 ? -3.301 3.119 -8.480 1.00 80.12 104 ASP A C 1
ATOM 839 O O . ASP A 1 104 ? -3.334 1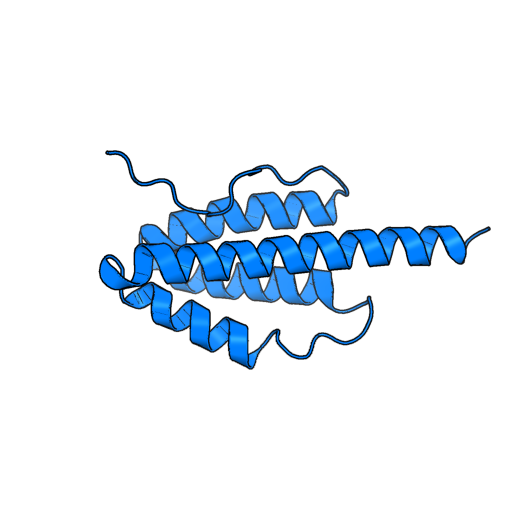.915 -8.221 1.00 80.12 104 ASP A O 1
ATOM 843 N N . ILE A 1 105 ? -2.145 3.794 -8.527 1.00 82.56 105 ILE A N 1
ATOM 844 C CA . ILE A 1 105 ? -0.817 3.196 -8.335 1.00 82.56 105 ILE A CA 1
ATOM 845 C C . ILE A 1 105 ? 0.112 4.110 -7.527 1.00 82.56 105 ILE A C 1
ATOM 847 O O . ILE A 1 105 ? 0.031 5.334 -7.588 1.00 82.56 105 ILE A O 1
ATOM 851 N N . TYR A 1 106 ? 1.035 3.504 -6.782 1.00 82.19 106 TYR A N 1
ATOM 852 C CA . TYR A 1 106 ? 2.030 4.185 -5.949 1.00 82.19 106 TYR A CA 1
ATOM 853 C C . TYR A 1 106 ? 3.285 4.628 -6.713 1.00 82.19 106 TYR A C 1
ATOM 855 O O . TYR A 1 106 ? 4.087 5.392 -6.175 1.00 82.19 106 TYR A O 1
ATOM 863 N N . ILE A 1 107 ? 3.487 4.134 -7.935 1.00 77.00 107 ILE A N 1
ATOM 864 C CA . ILE A 1 107 ? 4.675 4.410 -8.744 1.00 77.00 107 ILE A CA 1
ATOM 865 C C . ILE A 1 107 ? 4.239 4.971 -10.090 1.00 77.00 107 ILE A C 1
ATOM 867 O O . ILE A 1 107 ? 3.501 4.328 -10.834 1.00 77.00 107 ILE A O 1
ATOM 871 N N . VAL A 1 108 ? 4.762 6.145 -10.430 1.00 70.44 108 VAL A N 1
ATOM 872 C CA . VAL A 1 108 ? 4.698 6.697 -11.782 1.00 70.44 108 VAL A CA 1
ATOM 873 C C . VAL A 1 108 ? 6.123 6.719 -12.308 1.00 70.44 108 VAL A C 1
ATOM 875 O O . VAL A 1 108 ? 6.947 7.503 -11.839 1.00 70.44 108 VAL A O 1
ATOM 878 N N . LEU A 1 109 ? 6.434 5.814 -13.235 1.00 67.62 109 LEU A N 1
ATOM 879 C CA . LEU A 1 109 ? 7.727 5.839 -13.907 1.00 67.62 109 LEU A CA 1
ATOM 880 C C . LEU A 1 109 ? 7.748 7.007 -14.906 1.00 67.62 109 LEU A C 1
ATOM 882 O O . LEU A 1 109 ? 6.759 7.200 -15.622 1.00 67.62 109 LEU A O 1
ATOM 886 N N . PRO A 1 110 ? 8.837 7.793 -14.971 1.00 63.34 110 PRO A N 1
ATOM 887 C CA . PRO A 1 110 ? 9.011 8.747 -16.057 1.00 63.34 110 PRO A CA 1
ATOM 888 C C . PRO A 1 110 ? 9.016 7.998 -17.397 1.00 63.34 110 PRO A C 1
ATOM 890 O O . PRO A 1 110 ? 9.559 6.895 -17.491 1.00 63.34 110 PRO A O 1
ATOM 893 N N . LYS A 1 111 ? 8.357 8.590 -18.397 1.00 55.41 111 LYS A N 1
ATOM 894 C CA . LYS A 1 111 ? 8.353 8.094 -19.778 1.00 55.41 111 LYS A CA 1
ATOM 895 C C . LYS A 1 111 ? 9.702 8.310 -20.449 1.00 55.41 111 LYS A C 1
ATOM 897 O O . LYS A 1 111 ? 10.327 9.354 -20.157 1.00 55.41 111 LYS A O 1
#

Secondary structure (DSSP, 8-state):
-TTHHHHHHHHHHHHHHHHHHHHHHHHHHHHTTT-GGGHHHHHHHHHHSTT--SSSSHHHHHHHHHHHHHHHHTT-HHHHHHHHHHHHHHHHHHTTPPPS--SS-S-----

pLDDT: mean 81.08, std 11.01, range [54.56, 92.88]

Sequence (111 aa):
MHKEERLTEVRATKKRYDTIIARLLNTAATYKAIFPQLAAIEVFLDSTYTEVGEEVDCLVKLDELCLYFQELSVNCYIFRHLYHNLCIDVGAVKNDTPPFNLGDIYIVLPK